Protein AF-A0A7R9SWG3-F1 (afdb_monomer_lite)

Foldseek 3Di:
DDDDPDDDADEFEQALLAFADDPVDDTDHRDPCSQVVRVVVCVVRVHYYDYDDPVRSVVRVVVVDHDPLRHDPVRPPPPPPQPQDVPRDRPPPCPVVVVVVVVVVVVVVVVVVD

Secondary structure (DSSP, 8-state):
------SSPPEEEEGGGS-B--TTSSPBPP-TTHHHHHHHHHHHHT-EEEE--HHHHHHHHHH-S--TT---TT---TT----B-TTS-B-STT-HHHHHHHHHHHHHHHTT--

Organism: NCBI:txid41880

Sequence (114 aa):
ELHDYGSAGVVFTAPHGIYLFRDNDVPHKPEDWTTFIAKTCAEWTSGYALVWSESERLKSELTRTACSSNRDPNYALAGWDCPEDESGECTSVELPWYKHLRRVRADVDGAKHT

pLDDT: mean 70.96, std 19.76, range [40.31, 97.12]

Radius of gyration: 16.48 Å; chains: 1; bounding box: 42×42×34 Å

Structure (mmCIF, N/CA/C/O backbone):
data_AF-A0A7R9SWG3-F1
#
_entry.id   AF-A0A7R9SWG3-F1
#
loop_
_atom_site.group_PDB
_atom_site.id
_atom_site.type_symbol
_atom_site.label_atom_id
_atom_site.label_alt_id
_atom_site.label_comp_id
_atom_site.label_asym_id
_atom_site.label_entity_id
_atom_site.label_seq_id
_atom_site.pdbx_PDB_ins_code
_atom_site.Cartn_x
_atom_site.Cartn_y
_atom_site.Cartn_z
_atom_site.occupancy
_atom_site.B_iso_or_equiv
_atom_site.auth_seq_id
_atom_site.auth_comp_id
_atom_site.auth_asym_id
_atom_site.auth_atom_id
_atom_site.pdbx_PDB_model_num
ATOM 1 N N . GLU A 1 1 ? -27.717 2.614 5.040 1.00 56.47 1 GLU A N 1
ATOM 2 C CA . GLU A 1 1 ? -27.560 1.294 5.679 1.00 56.47 1 GLU A CA 1
ATOM 3 C C . GLU A 1 1 ? -26.314 1.351 6.554 1.00 56.47 1 GLU A C 1
ATOM 5 O O . GLU A 1 1 ? -25.349 1.980 6.133 1.00 56.47 1 GLU A O 1
ATOM 10 N N . LEU A 1 2 ? -26.365 0.837 7.785 1.00 54.56 2 LEU A N 1
ATOM 11 C CA . LEU A 1 2 ? -25.215 0.770 8.695 1.00 54.56 2 LEU A CA 1
ATOM 12 C C . LEU A 1 2 ? -24.802 -0.699 8.782 1.00 54.56 2 LEU A C 1
ATOM 14 O O . LEU A 1 2 ? -25.614 -1.529 9.180 1.00 54.56 2 LEU A O 1
ATOM 18 N N . HIS A 1 3 ? -23.570 -1.001 8.382 1.00 63.91 3 HIS A N 1
ATOM 19 C CA . HIS A 1 3 ? -22.999 -2.343 8.465 1.00 63.91 3 HIS A CA 1
ATOM 20 C C . HIS A 1 3 ? -22.004 -2.389 9.629 1.00 63.91 3 HIS A C 1
ATOM 22 O O . HIS A 1 3 ? -21.129 -1.527 9.719 1.00 63.91 3 HIS A O 1
ATOM 28 N N . ASP A 1 4 ? -22.163 -3.373 10.513 1.00 66.69 4 ASP A N 1
ATOM 29 C CA . ASP A 1 4 ? -21.221 -3.680 11.592 1.00 66.69 4 ASP A CA 1
ATOM 30 C C . ASP A 1 4 ? -20.192 -4.698 11.078 1.00 66.69 4 ASP A C 1
ATOM 32 O O . ASP A 1 4 ? -20.562 -5.747 10.548 1.00 66.69 4 ASP A O 1
ATOM 36 N N . TYR A 1 5 ? -18.907 -4.366 11.200 1.00 72.44 5 TYR A N 1
ATOM 37 C CA . TYR A 1 5 ? -17.782 -5.181 10.729 1.00 72.44 5 TYR A CA 1
ATOM 38 C C . TYR A 1 5 ? -16.963 -5.773 11.890 1.00 72.44 5 TYR A C 1
ATOM 40 O O . TYR A 1 5 ? -15.856 -6.268 11.678 1.00 72.44 5 TYR A O 1
ATOM 48 N N . GLY A 1 6 ? -17.511 -5.746 13.111 1.00 71.00 6 GLY A N 1
ATOM 49 C CA . GLY A 1 6 ? -16.898 -6.281 14.324 1.00 71.00 6 GLY A CA 1
ATOM 50 C C . GLY A 1 6 ? -16.289 -5.209 15.233 1.00 71.00 6 GLY A C 1
ATOM 51 O O . GLY A 1 6 ? -16.173 -4.038 14.884 1.00 71.00 6 GLY A O 1
ATOM 52 N N . SER A 1 7 ? -15.882 -5.628 16.434 1.00 69.38 7 SER A N 1
ATOM 53 C CA . SER A 1 7 ? -15.358 -4.749 17.494 1.00 69.38 7 SER A CA 1
ATOM 54 C C . SER A 1 7 ? -13.834 -4.563 17.477 1.00 69.38 7 SER A C 1
ATOM 56 O O . SER A 1 7 ? -13.288 -3.868 18.335 1.00 69.38 7 SER A O 1
ATOM 58 N N . ALA A 1 8 ? -13.134 -5.198 16.534 1.00 75.81 8 ALA A N 1
ATOM 59 C CA . ALA A 1 8 ? -11.683 -5.110 16.401 1.00 75.81 8 ALA A CA 1
ATOM 60 C C . ALA A 1 8 ? -11.255 -3.860 15.611 1.00 75.81 8 ALA A C 1
ATOM 62 O O . ALA A 1 8 ? -11.993 -3.354 14.768 1.00 75.81 8 ALA A O 1
ATOM 63 N N . GLY A 1 9 ? -10.035 -3.375 15.863 1.00 76.00 9 GLY A N 1
ATOM 64 C CA . GLY A 1 9 ? -9.465 -2.254 15.112 1.00 76.00 9 GLY A CA 1
ATOM 65 C C . GLY A 1 9 ? -9.339 -2.569 13.617 1.00 76.00 9 GLY A C 1
ATOM 66 O O . GLY A 1 9 ? -8.859 -3.639 13.241 1.00 76.00 9 GLY A O 1
ATOM 67 N N . VAL A 1 10 ? -9.753 -1.628 12.765 1.00 85.00 10 VAL A N 1
ATOM 68 C CA . VAL A 1 10 ? -9.719 -1.788 11.304 1.00 85.00 10 VAL A CA 1
ATOM 69 C C . VAL A 1 10 ? -8.284 -1.653 10.794 1.00 85.00 10 VAL A C 1
ATOM 71 O O . VAL A 1 10 ? -7.569 -0.715 11.155 1.00 85.00 10 VAL A O 1
ATOM 74 N N . VAL A 1 11 ? -7.865 -2.580 9.929 1.00 85.88 11 VAL A N 1
ATOM 75 C CA . VAL A 1 11 ? -6.569 -2.530 9.243 1.00 85.88 11 VAL A CA 1
ATOM 76 C C . VAL A 1 11 ? -6.789 -2.216 7.769 1.00 85.88 11 VAL A C 1
ATOM 78 O O . VAL A 1 11 ? -7.447 -2.969 7.056 1.00 85.88 11 VAL A O 1
ATOM 81 N N . PHE A 1 12 ? -6.194 -1.123 7.303 1.00 88.00 12 PHE A N 1
ATOM 82 C CA . PHE A 1 12 ? -6.150 -0.738 5.896 1.00 88.00 12 PHE A CA 1
ATOM 83 C C . PHE A 1 12 ? -4.836 -1.206 5.281 1.00 88.00 12 PHE A C 1
ATOM 85 O O . PHE A 1 12 ? -3.770 -1.043 5.875 1.00 88.00 12 PHE A O 1
ATOM 92 N N . THR A 1 13 ? -4.887 -1.765 4.077 1.00 87.50 13 THR A N 1
ATOM 93 C CA . THR A 1 13 ? -3.698 -2.241 3.365 1.00 87.50 13 THR A CA 1
ATOM 94 C C . THR A 1 13 ? 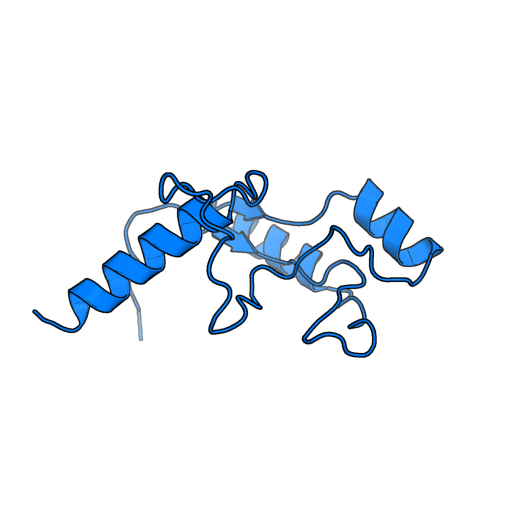-3.541 -1.488 2.047 1.00 87.50 13 THR A C 1
ATOM 96 O O . THR A 1 13 ? -4.522 -1.187 1.369 1.00 87.50 13 THR A O 1
ATOM 99 N N . ALA A 1 14 ? -2.302 -1.157 1.678 1.00 90.31 14 ALA A N 1
ATOM 100 C CA . ALA A 1 14 ? -1.989 -0.596 0.360 1.00 90.31 14 ALA A CA 1
ATOM 101 C C . ALA A 1 14 ? -0.722 -1.238 -0.213 1.00 90.31 14 ALA A C 1
ATOM 103 O O . ALA A 1 14 ? 0.360 -0.639 -0.195 1.00 90.31 14 ALA A O 1
ATOM 104 N N . PRO A 1 15 ? -0.826 -2.483 -0.702 1.00 86.38 15 PRO A N 1
ATOM 105 C CA . PRO A 1 15 ? 0.333 -3.184 -1.225 1.00 86.38 15 PRO A CA 1
ATOM 106 C C . PRO A 1 15 ? 0.807 -2.661 -2.580 1.00 86.38 15 PRO A C 1
ATOM 108 O O . PRO A 1 15 ? 1.975 -2.833 -2.906 1.00 86.38 15 PRO A O 1
ATOM 111 N N . HIS A 1 16 ? -0.034 -1.976 -3.356 1.00 87.94 16 HIS A N 1
ATOM 112 C CA . HIS A 1 16 ? 0.344 -1.488 -4.688 1.00 87.94 16 HIS A CA 1
ATOM 113 C C . HIS A 1 16 ? 1.065 -0.134 -4.649 1.00 87.94 16 HIS A C 1
ATOM 115 O O . HIS A 1 16 ? 1.047 0.606 -5.618 1.00 87.94 16 HIS A O 1
ATOM 121 N N . GLY A 1 17 ? 1.739 0.208 -3.548 1.00 89.00 17 GLY A N 1
ATOM 122 C CA . GLY A 1 17 ? 2.624 1.378 -3.501 1.00 89.00 17 GLY A CA 1
ATOM 123 C C . GLY A 1 17 ? 3.966 1.182 -4.226 1.00 89.00 17 GLY A C 1
ATOM 124 O O . GLY A 1 17 ? 4.774 2.109 -4.240 1.00 89.00 17 GLY A O 1
ATOM 125 N N . ILE A 1 18 ? 4.222 -0.013 -4.777 1.00 91.38 18 ILE A N 1
ATOM 126 C CA . ILE A 1 18 ? 5.461 -0.413 -5.463 1.00 91.38 18 ILE A CA 1
ATOM 127 C C . ILE A 1 18 ? 5.161 -1.265 -6.705 1.00 91.38 18 ILE A C 1
ATOM 129 O O . ILE A 1 18 ? 4.043 -1.751 -6.867 1.00 91.38 18 ILE A O 1
ATOM 133 N N . TYR A 1 19 ? 6.166 -1.479 -7.562 1.00 90.31 19 TYR A N 1
ATOM 134 C CA . TYR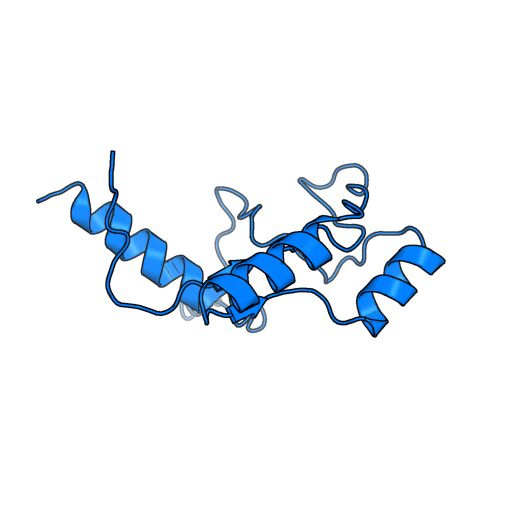 A 1 19 ? 6.064 -2.438 -8.663 1.00 90.31 19 TYR A CA 1
ATOM 135 C C . TYR A 1 19 ? 6.011 -3.863 -8.097 1.00 90.31 19 TYR A C 1
ATOM 137 O O . TYR A 1 19 ? 6.888 -4.262 -7.326 1.00 90.31 19 TYR A O 1
ATOM 145 N N . LEU A 1 20 ? 5.006 -4.643 -8.495 1.00 86.81 20 LEU A N 1
ATOM 146 C CA . LEU A 1 20 ? 4.800 -6.018 -8.024 1.00 86.81 20 LEU A CA 1
ATOM 147 C C . LEU A 1 20 ? 4.559 -6.969 -9.192 1.00 86.81 20 LEU A C 1
ATOM 149 O O . LEU A 1 20 ? 3.943 -6.599 -10.185 1.00 86.81 20 LEU A O 1
ATOM 153 N N . PHE A 1 21 ? 5.016 -8.212 -9.061 1.00 79.69 21 PHE A N 1
ATOM 154 C CA . PHE A 1 21 ? 4.633 -9.275 -9.987 1.00 79.69 21 PHE A CA 1
ATOM 155 C C . PHE A 1 21 ? 3.241 -9.809 -9.631 1.00 79.69 21 PHE A C 1
ATOM 157 O O . PHE A 1 21 ? 2.955 -10.059 -8.459 1.00 79.69 21 PHE A O 1
ATOM 164 N N . ARG A 1 22 ? 2.414 -10.039 -10.654 1.00 75.19 22 ARG A N 1
ATOM 165 C CA . ARG A 1 22 ? 1.205 -10.873 -10.594 1.00 75.19 22 ARG A CA 1
ATOM 166 C C . ARG A 1 22 ? 1.335 -11.962 -11.663 1.00 75.19 22 ARG A C 1
ATOM 168 O O . ARG A 1 22 ? 1.832 -11.667 -12.741 1.00 75.19 22 ARG A O 1
ATOM 175 N N . ASP A 1 23 ? 0.978 -13.206 -11.340 1.00 61.31 23 ASP A N 1
ATOM 176 C CA . ASP A 1 23 ? 0.890 -14.354 -12.272 1.00 61.31 23 ASP A CA 1
ATOM 177 C C . ASP A 1 23 ? 2.054 -14.604 -13.244 1.00 61.31 23 ASP A C 1
ATOM 179 O O . ASP A 1 23 ? 1.836 -15.001 -14.385 1.00 61.31 23 ASP A O 1
ATOM 183 N N . ASN A 1 24 ? 3.308 -14.416 -12.823 1.00 59.09 24 ASN A N 1
ATOM 184 C CA . ASN A 1 24 ? 4.466 -14.534 -13.730 1.00 59.09 24 ASN A CA 1
ATOM 185 C C . ASN A 1 24 ? 4.386 -13.601 -14.959 1.00 59.09 24 ASN A C 1
ATOM 187 O O . ASN A 1 24 ? 5.048 -13.846 -15.967 1.00 59.09 24 ASN A O 1
ATOM 191 N N . ASP A 1 25 ? 3.590 -12.537 -14.864 1.00 62.22 25 ASP A N 1
ATOM 192 C CA . ASP A 1 25 ? 3.298 -11.606 -15.943 1.00 62.22 25 ASP A CA 1
ATOM 193 C C . ASP A 1 25 ? 4.073 -10.282 -15.769 1.00 62.22 25 ASP A C 1
ATOM 195 O O . ASP A 1 25 ? 4.897 -10.115 -14.858 1.00 62.22 25 ASP A O 1
ATOM 199 N N . VAL A 1 26 ? 3.828 -9.323 -16.666 1.00 72.31 26 VAL A N 1
ATOM 200 C CA . VAL A 1 26 ? 4.453 -7.987 -16.652 1.00 72.31 26 VAL A CA 1
ATOM 201 C C . VAL A 1 26 ? 4.264 -7.300 -15.284 1.00 72.31 26 VAL A C 1
ATOM 203 O O . VAL A 1 26 ? 3.147 -7.293 -14.762 1.00 72.31 26 VAL A O 1
ATOM 206 N N . PRO A 1 27 ? 5.312 -6.668 -14.704 1.00 76.44 27 PRO A N 1
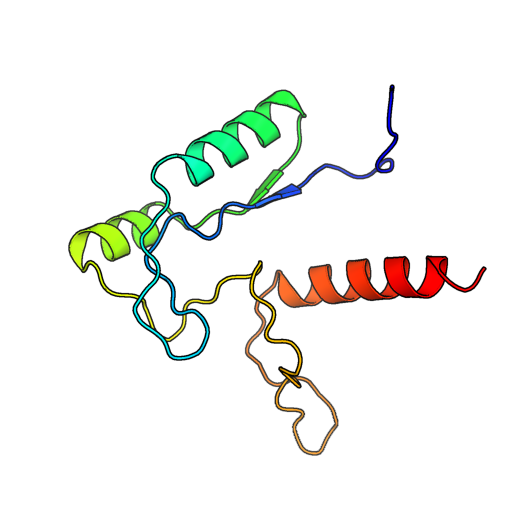ATOM 207 C CA . PRO A 1 27 ? 5.205 -5.944 -13.440 1.00 76.44 27 PRO A CA 1
ATOM 208 C C . PRO A 1 27 ? 4.010 -4.989 -13.402 1.00 76.44 27 PRO A C 1
ATOM 210 O O . PRO A 1 27 ? 3.888 -4.084 -14.234 1.00 76.44 27 PRO A O 1
ATOM 213 N N . HIS A 1 28 ? 3.150 -5.164 -12.402 1.00 80.25 28 HIS A N 1
ATOM 214 C CA . HIS A 1 28 ? 2.063 -4.244 -12.131 1.00 80.25 28 HIS A CA 1
ATOM 215 C C . HIS A 1 28 ? 2.643 -2.908 -11.673 1.00 80.25 28 HIS A C 1
ATOM 217 O O . HIS A 1 28 ? 3.566 -2.864 -10.853 1.00 80.25 28 HIS A O 1
ATOM 223 N N . LYS A 1 29 ? 2.125 -1.817 -12.239 1.00 86.50 29 LYS A N 1
ATOM 224 C CA . LYS A 1 29 ? 2.576 -0.469 -11.897 1.00 86.50 29 LYS A CA 1
ATOM 225 C C . LYS A 1 29 ? 2.076 -0.091 -10.498 1.00 86.50 29 LYS A C 1
ATOM 227 O O . LYS A 1 29 ? 0.977 -0.507 -10.135 1.00 86.50 29 LYS A O 1
ATOM 232 N N . PRO A 1 30 ? 2.844 0.715 -9.746 1.00 89.44 30 PRO A N 1
ATOM 233 C CA . PRO A 1 30 ? 2.358 1.300 -8.509 1.00 89.44 30 PRO A CA 1
ATOM 234 C C . PRO A 1 30 ? 1.088 2.126 -8.744 1.00 89.44 30 PRO A C 1
ATOM 236 O O . PRO A 1 30 ? 0.941 2.788 -9.771 1.00 89.44 30 PRO A O 1
ATOM 239 N N . GLU A 1 31 ? 0.201 2.119 -7.760 1.00 91.19 31 GLU A N 1
ATOM 240 C CA . GLU A 1 31 ? -0.941 3.012 -7.647 1.00 91.19 31 GLU A CA 1
ATOM 241 C C . GLU A 1 31 ? -0.540 4.195 -6.752 1.00 91.19 31 GLU A C 1
ATOM 243 O O . GLU A 1 31 ? -0.340 4.044 -5.544 1.00 91.19 31 GLU A O 1
ATOM 248 N N . ASP A 1 32 ? -0.426 5.386 -7.339 1.00 82.25 32 ASP A N 1
ATOM 249 C CA . ASP A 1 32 ? 0.232 6.544 -6.710 1.00 82.25 32 ASP A CA 1
ATOM 250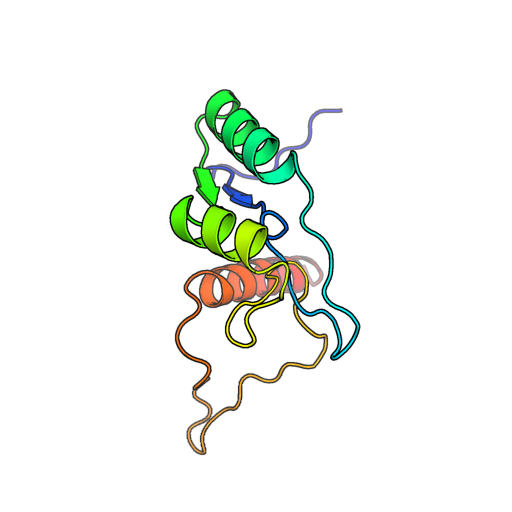 C C . ASP A 1 32 ? -0.378 6.972 -5.360 1.00 82.25 32 ASP A C 1
ATOM 252 O O . ASP A 1 32 ? 0.324 7.463 -4.472 1.00 82.25 32 ASP A O 1
ATOM 256 N N . TRP A 1 33 ? -1.684 6.758 -5.178 1.00 90.88 33 TRP A N 1
ATOM 257 C CA . TRP A 1 33 ? -2.442 7.306 -4.048 1.00 90.88 33 TRP A CA 1
ATOM 258 C C . TRP A 1 33 ? -2.860 6.282 -2.998 1.00 90.88 33 TRP A C 1
ATOM 260 O O . TRP A 1 33 ? -3.317 6.680 -1.927 1.00 90.88 33 TRP A O 1
ATOM 270 N N . THR A 1 34 ? -2.696 4.978 -3.225 1.00 91.44 34 THR A N 1
ATOM 271 C CA . THR A 1 34 ? -3.262 3.986 -2.292 1.00 91.44 34 THR A CA 1
ATOM 272 C C . THR A 1 34 ? -2.587 3.988 -0.934 1.00 91.44 34 THR A C 1
ATOM 274 O O . THR A 1 34 ? -3.263 3.847 0.082 1.00 91.44 34 THR A O 1
ATOM 277 N N . THR A 1 35 ? -1.280 4.260 -0.880 1.00 92.00 35 THR A N 1
ATOM 278 C CA . THR A 1 35 ? -0.585 4.444 0.405 1.00 92.00 35 THR A CA 1
ATOM 279 C C . THR A 1 35 ? -1.125 5.646 1.180 1.00 92.00 35 THR A C 1
ATOM 281 O O . THR A 1 35 ? -1.259 5.574 2.399 1.00 92.00 35 THR A O 1
ATOM 284 N N . PHE A 1 36 ? -1.431 6.749 0.490 1.00 94.38 36 PHE A N 1
ATOM 285 C CA . PHE A 1 36 ? -2.023 7.930 1.116 1.00 94.38 36 PHE A CA 1
ATOM 286 C C . PHE A 1 36 ? -3.424 7.609 1.645 1.00 94.38 36 PHE A C 1
ATOM 288 O O . PHE A 1 36 ? -3.677 7.791 2.832 1.00 94.38 36 PHE A O 1
ATOM 295 N N . ILE A 1 37 ? -4.281 7.025 0.803 1.00 94.94 37 ILE A N 1
ATOM 296 C CA . ILE A 1 37 ? -5.657 6.656 1.159 1.00 94.94 37 ILE A CA 1
ATOM 297 C C . ILE A 1 37 ? -5.679 5.720 2.375 1.00 94.94 37 ILE A C 1
ATOM 299 O O . ILE A 1 37 ? -6.386 6.002 3.338 1.00 94.94 37 ILE A O 1
ATOM 303 N N . ALA A 1 38 ? -4.871 4.653 2.388 1.00 93.06 38 ALA A N 1
ATOM 304 C CA . ALA A 1 38 ? -4.844 3.708 3.507 1.00 93.06 38 ALA A CA 1
ATOM 305 C C . ALA A 1 38 ? -4.425 4.366 4.831 1.00 93.06 38 ALA A C 1
ATOM 307 O O . ALA A 1 38 ? -5.023 4.088 5.870 1.00 93.06 38 ALA A O 1
ATOM 308 N N . LYS A 1 39 ? -3.433 5.267 4.802 1.00 94.25 39 LYS A N 1
ATOM 309 C CA . LYS A 1 39 ? -3.012 6.025 5.991 1.00 94.25 39 LYS A CA 1
ATOM 310 C C . LYS A 1 39 ? -4.109 6.971 6.477 1.00 94.25 39 LYS A C 1
ATOM 312 O O . LYS A 1 39 ? -4.395 6.986 7.669 1.00 94.25 39 LYS A O 1
ATOM 317 N N . THR A 1 40 ? -4.742 7.710 5.569 1.00 97.12 40 THR A N 1
ATOM 318 C CA . THR A 1 40 ? -5.830 8.638 5.902 1.00 97.12 40 THR A CA 1
ATOM 319 C C . THR A 1 40 ? -7.041 7.909 6.481 1.00 97.12 40 THR A C 1
ATOM 321 O O . THR A 1 40 ? -7.600 8.345 7.482 1.00 97.12 40 THR A O 1
ATOM 324 N N . CYS A 1 41 ? -7.425 6.763 5.918 1.00 94.69 41 CYS A N 1
ATOM 325 C CA . CYS A 1 41 ? -8.518 5.965 6.467 1.00 94.69 41 CYS A CA 1
ATOM 326 C C . CYS A 1 41 ? -8.186 5.401 7.856 1.00 94.69 41 CYS A C 1
ATOM 328 O O . CYS A 1 41 ? -9.040 5.432 8.744 1.00 94.69 41 CYS A O 1
ATOM 330 N N . ALA A 1 42 ? -6.953 4.929 8.070 1.00 92.56 42 ALA A N 1
ATOM 331 C CA . ALA A 1 42 ? -6.506 4.485 9.388 1.00 92.56 42 ALA A CA 1
ATOM 332 C C . ALA A 1 42 ? -6.568 5.626 10.413 1.00 92.56 42 ALA A C 1
ATOM 334 O O . ALA A 1 42 ? -7.101 5.439 11.502 1.00 92.56 42 ALA A O 1
ATOM 335 N N . GLU A 1 43 ? -6.114 6.825 10.047 1.00 93.81 43 GLU A N 1
ATOM 336 C CA . GLU A 1 43 ? -6.200 8.013 10.900 1.00 93.81 43 GLU A CA 1
ATOM 337 C C . GLU A 1 43 ? -7.653 8.357 11.263 1.00 93.81 43 GLU A C 1
ATOM 339 O O . GLU A 1 43 ? -7.982 8.487 12.441 1.00 93.81 43 GLU A O 1
ATOM 344 N N . TRP A 1 44 ? -8.552 8.430 10.277 1.00 94.31 44 TRP A N 1
ATOM 345 C CA . TRP A 1 44 ? -9.961 8.786 10.500 1.00 94.31 44 TRP A CA 1
ATOM 346 C C . TRP A 1 44 ? -10.731 7.787 11.361 1.00 94.31 44 TRP A C 1
ATOM 348 O O . TRP A 1 44 ? -11.714 8.154 12.001 1.00 94.31 44 TRP A O 1
ATOM 358 N N . THR A 1 45 ? -10.301 6.529 11.376 1.00 88.88 45 THR A N 1
ATOM 359 C CA . THR A 1 45 ? -10.968 5.451 12.117 1.00 88.88 45 THR A CA 1
ATOM 360 C C . THR A 1 45 ? -10.254 5.077 13.413 1.00 88.88 45 THR A C 1
ATOM 362 O O . THR A 1 45 ? -10.710 4.174 14.108 1.00 88.88 45 THR A O 1
ATOM 365 N N . SER A 1 46 ? -9.144 5.748 13.756 1.00 88.88 46 SER A N 1
ATOM 366 C CA . SER A 1 46 ? -8.225 5.291 14.815 1.00 88.88 46 SER A CA 1
ATOM 367 C C . SER A 1 46 ? -7.779 3.829 14.627 1.00 88.88 46 SER A C 1
ATOM 369 O O . SER A 1 46 ? -7.585 3.094 15.594 1.00 88.88 46 SER A O 1
ATOM 371 N N . GLY A 1 47 ? -7.663 3.401 13.368 1.00 90.31 47 GLY A N 1
ATOM 372 C CA . GLY A 1 47 ? -7.222 2.073 12.960 1.00 90.31 47 GLY A CA 1
ATOM 373 C C . GLY A 1 47 ? -5.726 2.016 12.647 1.00 90.31 47 GLY A C 1
ATOM 374 O O . GLY A 1 47 ? -4.931 2.844 13.093 1.00 90.31 47 GLY A O 1
ATOM 375 N N . TYR A 1 48 ? -5.336 1.031 11.839 1.00 89.19 48 TYR A N 1
ATOM 376 C CA . TYR A 1 48 ? -3.944 0.789 11.452 1.00 89.19 48 TYR A CA 1
ATOM 377 C C . TYR A 1 48 ? -3.787 0.747 9.932 1.00 89.19 48 TYR A C 1
ATOM 379 O O . TYR A 1 48 ? -4.686 0.307 9.221 1.00 89.19 48 TYR A O 1
ATOM 387 N N . ALA A 1 49 ? -2.624 1.163 9.428 1.00 90.50 49 ALA A N 1
ATOM 388 C CA . ALA A 1 49 ? -2.276 1.060 8.013 1.00 90.50 49 ALA A CA 1
ATOM 389 C C . ALA A 1 49 ? -1.047 0.164 7.824 1.00 90.50 49 ALA A C 1
ATOM 391 O O . ALA A 1 49 ? 0.009 0.418 8.406 1.00 90.50 49 ALA A O 1
ATOM 392 N N . LEU A 1 50 ? -1.172 -0.849 6.968 1.00 88.19 50 LEU A N 1
ATOM 393 C CA . LEU A 1 50 ? -0.072 -1.701 6.530 1.00 88.19 50 LEU A CA 1
ATOM 394 C C . LEU A 1 50 ? 0.312 -1.333 5.095 1.00 88.19 50 LEU A C 1
ATOM 396 O O . LEU A 1 50 ? -0.424 -1.588 4.139 1.00 88.19 50 LEU A O 1
ATOM 400 N N . VAL A 1 51 ? 1.480 -0.715 4.953 1.00 90.62 51 VAL A N 1
ATOM 401 C CA . VAL A 1 51 ? 1.993 -0.185 3.684 1.00 90.62 51 VAL A CA 1
ATOM 402 C C . VAL A 1 51 ? 3.489 -0.464 3.571 1.00 90.62 51 VAL A C 1
ATOM 404 O O . VAL A 1 51 ? 4.159 -0.679 4.582 1.00 90.62 51 VAL A O 1
ATOM 407 N N . TRP A 1 52 ? 4.030 -0.426 2.353 1.00 90.44 52 TRP A N 1
ATOM 408 C CA . TRP A 1 52 ? 5.478 -0.498 2.150 1.00 90.44 52 TRP A CA 1
ATOM 409 C C . TRP A 1 52 ? 6.187 0.694 2.794 1.00 90.44 52 TRP A C 1
ATOM 411 O O . TRP A 1 52 ? 5.661 1.814 2.813 1.00 90.44 52 TRP A O 1
ATOM 421 N N . SER A 1 53 ? 7.398 0.457 3.301 1.00 89.94 53 SER A N 1
ATOM 422 C CA . SER A 1 53 ? 8.234 1.530 3.830 1.00 89.94 53 SER A CA 1
ATOM 423 C C . SER A 1 53 ? 8.523 2.569 2.747 1.00 89.94 53 SER A C 1
ATOM 425 O O . SER A 1 53 ? 8.535 2.277 1.549 1.00 89.94 53 SER A O 1
ATOM 427 N N . GLU A 1 54 ? 8.799 3.798 3.171 1.00 91.00 54 GLU A N 1
ATOM 428 C CA . GLU A 1 54 ? 9.205 4.863 2.255 1.00 91.00 54 GLU A CA 1
ATOM 429 C C . GLU A 1 54 ? 10.460 4.480 1.459 1.00 91.00 54 GLU A C 1
ATOM 431 O O . GLU A 1 54 ? 10.502 4.678 0.249 1.00 91.00 54 GLU A O 1
ATOM 436 N N . SER A 1 55 ? 11.436 3.838 2.109 1.00 91.62 55 SER A N 1
ATOM 437 C CA . SER A 1 55 ? 12.647 3.338 1.453 1.00 91.62 55 SER A CA 1
ATOM 438 C C . SER A 1 55 ? 12.349 2.347 0.324 1.00 91.62 55 SER A C 1
ATOM 440 O O . SER A 1 55 ? 12.940 2.453 -0.751 1.00 91.62 55 SER A O 1
ATOM 442 N N . GLU A 1 56 ? 11.414 1.416 0.529 1.00 90.44 56 GLU A N 1
ATOM 443 C CA . GLU A 1 56 ? 11.052 0.426 -0.487 1.00 90.44 56 GLU A CA 1
ATOM 444 C C . GLU A 1 56 ? 10.268 1.074 -1.636 1.00 90.44 56 GLU A C 1
ATOM 446 O O . GLU A 1 56 ? 10.495 0.746 -2.802 1.00 90.44 56 GLU A O 1
ATOM 451 N N . ARG A 1 57 ? 9.417 2.064 -1.334 1.00 91.31 57 ARG A N 1
ATOM 452 C CA . ARG A 1 57 ? 8.705 2.860 -2.346 1.00 91.31 57 ARG A CA 1
ATOM 453 C C . ARG A 1 57 ? 9.652 3.676 -3.220 1.00 91.31 57 ARG A C 1
ATOM 455 O O . ARG A 1 57 ? 9.562 3.584 -4.441 1.00 91.31 57 ARG A O 1
ATOM 462 N N . LEU A 1 58 ? 10.601 4.390 -2.616 1.00 92.50 58 LEU A N 1
ATOM 463 C CA . LEU A 1 58 ? 11.610 5.172 -3.339 1.00 92.50 58 LEU A CA 1
ATOM 464 C C . LEU A 1 58 ? 12.503 4.277 -4.207 1.00 92.50 58 LEU A C 1
ATOM 466 O O . LEU A 1 58 ? 12.753 4.579 -5.373 1.00 92.50 58 LEU A O 1
ATOM 470 N N . LYS A 1 59 ? 12.948 3.136 -3.669 1.00 92.69 59 LYS A N 1
ATOM 471 C CA . LYS A 1 59 ? 13.725 2.142 -4.423 1.00 92.69 59 LYS A CA 1
ATOM 472 C C . LYS A 1 59 ? 12.935 1.598 -5.616 1.00 92.69 59 LYS A C 1
ATOM 474 O O . LYS A 1 59 ? 13.472 1.488 -6.720 1.00 92.69 59 LYS A O 1
ATOM 479 N N . SER A 1 60 ? 11.667 1.264 -5.405 1.00 91.56 60 SER A N 1
ATOM 480 C CA . SER A 1 60 ? 10.758 0.793 -6.449 1.00 91.56 60 SER A CA 1
ATOM 481 C C . SER A 1 60 ? 10.542 1.849 -7.540 1.00 91.56 60 SER A C 1
ATOM 483 O O . SER A 1 60 ? 10.598 1.530 -8.725 1.00 91.56 60 SER A O 1
ATOM 485 N N . GLU A 1 61 ? 10.342 3.114 -7.169 1.00 91.94 61 GLU A N 1
ATOM 486 C CA . GLU A 1 61 ? 10.183 4.220 -8.119 1.00 91.94 61 GLU A CA 1
ATOM 487 C C . GLU A 1 61 ? 11.448 4.462 -8.954 1.00 91.94 61 GLU A C 1
ATOM 489 O O . GLU A 1 61 ? 11.357 4.634 -10.171 1.00 91.94 61 GLU A O 1
ATOM 494 N N . LEU A 1 62 ? 12.624 4.414 -8.320 1.00 93.88 62 LEU A N 1
ATOM 495 C CA . LEU A 1 62 ? 13.913 4.603 -8.986 1.00 93.88 62 LEU A CA 1
ATOM 496 C C . LEU A 1 62 ? 14.209 3.486 -9.993 1.00 93.88 62 LEU A C 1
ATOM 498 O O . LEU A 1 62 ? 14.667 3.747 -11.103 1.00 93.88 62 LEU A O 1
ATOM 502 N N . THR A 1 63 ? 13.968 2.238 -9.592 1.00 92.06 63 THR A N 1
ATOM 503 C CA . THR A 1 63 ? 14.298 1.063 -10.411 1.00 92.06 63 THR A CA 1
ATOM 504 C C . THR A 1 63 ? 13.239 0.769 -11.464 1.00 92.06 63 THR A C 1
ATOM 506 O O . THR A 1 63 ? 13.566 0.226 -12.514 1.00 92.06 63 THR A O 1
ATOM 509 N N . ARG A 1 64 ? 11.979 1.145 -11.210 1.00 91.06 64 ARG A N 1
ATOM 510 C CA . ARG A 1 64 ? 10.813 0.818 -12.046 1.00 91.06 64 ARG A CA 1
ATOM 511 C C . ARG A 1 64 ? 10.682 -0.673 -12.361 1.00 91.06 64 ARG A C 1
ATOM 513 O O . ARG A 1 64 ? 10.158 -1.058 -13.404 1.00 91.06 64 ARG A O 1
ATOM 520 N N . THR A 1 65 ? 11.162 -1.516 -11.453 1.00 87.94 65 THR A N 1
ATOM 521 C CA . THR A 1 65 ? 11.149 -2.972 -11.591 1.00 87.94 65 THR A CA 1
ATOM 522 C C . THR A 1 65 ? 10.556 -3.605 -10.348 1.00 87.94 65 THR A C 1
ATOM 524 O O . THR A 1 65 ? 10.862 -3.183 -9.233 1.00 87.94 65 THR A O 1
ATOM 527 N N . ALA A 1 66 ? 9.756 -4.654 -10.530 1.00 85.38 66 ALA A N 1
ATOM 528 C CA . ALA A 1 66 ? 9.282 -5.453 -9.411 1.00 85.38 66 ALA A CA 1
ATOM 529 C C . ALA A 1 66 ? 10.434 -6.257 -8.790 1.00 85.38 66 ALA A C 1
ATOM 531 O O . ALA A 1 66 ? 11.250 -6.857 -9.493 1.00 85.38 66 ALA A O 1
ATOM 532 N N . CYS A 1 67 ? 10.487 -6.283 -7.460 1.00 83.62 67 CYS A N 1
ATOM 533 C CA . CYS A 1 67 ? 11.413 -7.141 -6.731 1.00 83.62 67 CYS A CA 1
ATOM 534 C C . CYS A 1 67 ? 10.834 -8.559 -6.645 1.00 83.62 67 CYS A C 1
ATOM 536 O O . CYS A 1 67 ? 9.698 -8.737 -6.205 1.00 83.62 67 CYS A O 1
ATOM 538 N N .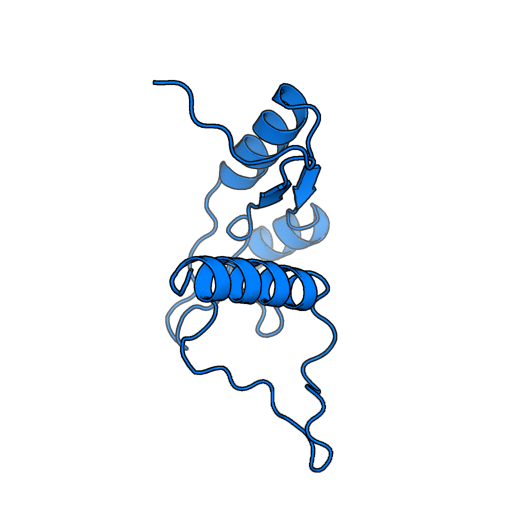 SER A 1 68 ? 11.612 -9.578 -7.021 1.00 78.88 68 SER A N 1
ATOM 539 C CA . SER A 1 68 ? 11.144 -10.973 -7.050 1.00 78.88 68 SER A CA 1
ATOM 540 C C . SER A 1 68 ? 10.800 -11.540 -5.671 1.00 78.88 68 SER A C 1
ATOM 542 O O . SER A 1 68 ? 10.052 -12.516 -5.604 1.00 78.88 68 SER A O 1
ATOM 544 N N . SER A 1 69 ? 11.289 -10.933 -4.586 1.00 79.69 69 SER A N 1
ATOM 545 C CA . SER A 1 69 ? 10.935 -11.288 -3.207 1.00 79.69 69 SER A CA 1
ATOM 546 C C . SER A 1 69 ? 9.661 -10.605 -2.702 1.00 79.69 69 SER A C 1
ATOM 548 O O . SER A 1 69 ? 9.072 -11.076 -1.734 1.00 79.69 69 SER A O 1
ATOM 550 N N . ASN A 1 70 ? 9.226 -9.505 -3.326 1.00 81.25 70 ASN A N 1
ATOM 551 C CA . ASN A 1 70 ? 8.034 -8.780 -2.888 1.00 81.25 70 ASN A CA 1
ATOM 552 C C . ASN A 1 70 ? 6.778 -9.461 -3.452 1.00 81.25 70 ASN A C 1
ATOM 554 O O . ASN A 1 70 ? 6.781 -10.013 -4.559 1.00 81.25 70 ASN A O 1
ATOM 558 N N . ARG A 1 71 ? 5.696 -9.458 -2.671 1.00 75.56 71 ARG A N 1
ATOM 559 C CA . ARG A 1 71 ? 4.436 -10.130 -3.011 1.00 75.56 71 ARG A CA 1
ATOM 560 C C . ARG A 1 71 ? 3.251 -9.227 -2.725 1.00 75.56 71 ARG A C 1
ATOM 562 O O . ARG A 1 71 ? 3.264 -8.468 -1.759 1.00 75.56 71 ARG A O 1
ATOM 569 N N . ASP A 1 72 ? 2.240 -9.344 -3.575 1.00 75.31 72 ASP A N 1
ATOM 570 C CA . ASP A 1 72 ? 0.949 -8.700 -3.389 1.00 75.31 72 ASP A CA 1
ATOM 571 C C . ASP A 1 72 ? 0.077 -9.554 -2.439 1.00 75.31 72 ASP A C 1
ATOM 573 O O . ASP A 1 72 ? -0.288 -10.674 -2.798 1.00 75.31 72 ASP A O 1
ATOM 577 N N . PRO A 1 73 ? 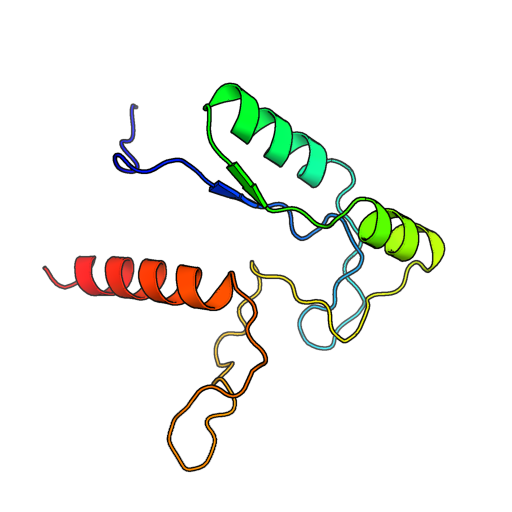-0.265 -9.070 -1.232 1.00 68.69 73 PRO A N 1
ATOM 578 C CA . PRO A 1 73 ? -1.125 -9.770 -0.288 1.00 68.69 73 PRO A CA 1
ATOM 579 C C . PRO A 1 73 ? -2.589 -9.852 -0.726 1.00 68.69 73 PRO A C 1
ATOM 581 O O . PRO A 1 73 ? -3.296 -10.740 -0.257 1.00 68.69 73 PRO A O 1
ATOM 584 N N . ASN A 1 74 ? -3.045 -8.978 -1.629 1.00 65.75 74 ASN A N 1
ATOM 585 C CA . ASN A 1 74 ? -4.379 -9.085 -2.227 1.00 65.75 74 ASN A CA 1
ATOM 586 C C . ASN A 1 74 ? -4.415 -10.139 -3.340 1.00 65.75 74 ASN A C 1
ATOM 588 O O . ASN A 1 74 ? -5.484 -10.488 -3.835 1.00 65.75 74 ASN A O 1
ATOM 592 N N . TYR A 1 75 ? -3.246 -10.657 -3.712 1.00 65.00 75 TYR A N 1
ATOM 593 C CA . TYR A 1 75 ? -3.061 -11.658 -4.741 1.00 65.00 75 TYR A CA 1
ATOM 594 C C . TYR A 1 75 ? -2.539 -12.961 -4.126 1.00 65.00 75 TYR A C 1
ATOM 596 O O . TYR A 1 75 ? -1.425 -13.418 -4.386 1.00 65.00 75 TYR A O 1
ATOM 604 N N . ALA A 1 76 ? -3.352 -13.572 -3.261 1.00 56.16 76 ALA A N 1
ATOM 605 C CA . ALA A 1 76 ? -3.127 -14.952 -2.858 1.00 56.16 76 ALA A CA 1
ATOM 606 C C . ALA A 1 76 ? -3.446 -15.842 -4.064 1.00 56.16 76 ALA A C 1
ATOM 608 O O . ALA A 1 76 ? -4.617 -16.054 -4.377 1.00 56.16 76 ALA A O 1
ATOM 609 N N . LEU A 1 77 ? -2.413 -16.330 -4.754 1.00 52.34 77 LEU A N 1
ATOM 610 C CA . LEU A 1 77 ? -2.550 -17.333 -5.810 1.00 52.34 77 LEU A CA 1
ATOM 611 C C . LEU A 1 77 ? -3.481 -18.445 -5.304 1.00 52.34 77 LEU A C 1
ATOM 613 O O . LEU A 1 77 ? -3.197 -19.100 -4.296 1.00 52.34 77 LEU A O 1
ATOM 617 N N . ALA A 1 78 ? -4.627 -18.620 -5.961 1.00 43.12 78 ALA A N 1
ATOM 618 C CA . ALA A 1 78 ? -5.489 -19.763 -5.711 1.00 43.12 78 ALA A CA 1
ATOM 619 C C . ALA A 1 78 ? -4.670 -21.020 -6.045 1.00 43.12 78 ALA A C 1
ATOM 621 O O . ALA A 1 78 ? -4.359 -21.257 -7.207 1.00 43.12 78 ALA A O 1
ATOM 622 N N . GLY A 1 79 ? -4.254 -21.766 -5.018 1.00 46.03 79 GLY A N 1
ATOM 623 C CA . GLY A 1 79 ? -3.348 -22.910 -5.165 1.00 46.03 79 GLY A CA 1
ATOM 624 C C . GLY A 1 79 ? -1.883 -22.646 -4.805 1.00 46.03 79 GLY A C 1
ATOM 625 O O . GLY A 1 79 ? -1.041 -23.481 -5.113 1.00 46.03 79 GLY A O 1
ATOM 626 N N . TRP A 1 80 ? -1.544 -21.532 -4.138 1.00 48.06 80 TRP A N 1
ATOM 627 C CA . TRP A 1 80 ? -0.281 -21.477 -3.391 1.00 48.06 80 TRP A CA 1
ATOM 628 C C . TRP A 1 80 ? -0.412 -22.330 -2.137 1.00 48.06 80 TRP A C 1
ATOM 630 O O . TRP A 1 80 ? -0.680 -21.831 -1.037 1.00 48.06 80 TRP A O 1
ATOM 640 N N . ASP A 1 81 ? -0.230 -23.631 -2.322 1.00 48.38 81 ASP A N 1
ATOM 641 C CA . ASP A 1 81 ? 0.237 -24.474 -1.243 1.00 48.38 81 ASP A CA 1
ATOM 642 C C . ASP A 1 81 ? 1.542 -23.827 -0.779 1.00 48.38 81 ASP A C 1
ATOM 644 O O . ASP A 1 81 ? 2.486 -23.645 -1.554 1.00 48.38 81 ASP A O 1
ATOM 648 N N . CYS A 1 82 ? 1.574 -23.368 0.476 1.00 44.53 82 CYS A N 1
ATOM 649 C CA . CYS A 1 82 ? 2.865 -23.170 1.118 1.00 44.53 82 CYS A CA 1
ATOM 650 C C . CYS A 1 82 ? 3.692 -24.416 0.799 1.00 44.53 82 CYS A C 1
ATOM 652 O O . CYS A 1 82 ? 3.140 -25.501 0.970 1.00 44.53 82 CYS A O 1
ATOM 654 N N . PRO A 1 83 ? 4.953 -24.309 0.356 1.00 46.75 83 PRO A N 1
ATOM 655 C CA . PRO A 1 83 ? 5.812 -25.477 0.333 1.00 46.75 83 PRO A CA 1
ATOM 656 C C . PRO A 1 83 ? 5.897 -25.987 1.774 1.00 46.75 83 PRO A C 1
ATOM 658 O O . PRO A 1 83 ? 6.577 -25.407 2.626 1.00 46.75 83 PRO A O 1
ATOM 661 N N . GLU A 1 84 ? 5.079 -26.992 2.058 1.00 46.97 84 GLU A N 1
ATOM 662 C CA . GLU A 1 84 ? 5.153 -27.810 3.246 1.00 46.97 84 GLU A CA 1
ATOM 663 C C . GLU A 1 84 ? 6.449 -28.597 3.093 1.00 46.97 84 GLU A C 1
ATOM 665 O O . GLU A 1 84 ? 6.706 -29.201 2.046 1.00 46.97 84 GLU A O 1
ATOM 670 N N . ASP A 1 85 ? 7.321 -28.518 4.091 1.00 47.66 85 ASP A N 1
ATOM 671 C CA . ASP A 1 85 ? 8.372 -29.521 4.188 1.00 47.66 85 ASP A CA 1
ATOM 672 C C . ASP A 1 85 ? 7.747 -30.895 4.490 1.00 47.66 85 ASP A C 1
ATOM 674 O O . ASP A 1 85 ? 6.537 -31.035 4.680 1.00 47.66 85 ASP A O 1
ATOM 678 N N . GLU A 1 86 ? 8.569 -31.943 4.553 1.00 46.38 86 GLU A N 1
ATOM 679 C CA . GLU A 1 86 ? 8.107 -33.307 4.855 1.00 46.38 86 GLU A CA 1
ATOM 680 C C . GLU A 1 86 ? 7.391 -33.427 6.222 1.00 46.38 86 GLU A C 1
ATOM 682 O O . GLU A 1 86 ? 6.829 -34.478 6.530 1.00 46.38 86 GLU A O 1
ATOM 687 N N . SER A 1 87 ? 7.387 -32.361 7.036 1.00 55.12 87 SER A N 1
ATOM 688 C CA . SER A 1 87 ? 6.683 -32.273 8.314 1.00 55.12 87 SER A CA 1
ATOM 689 C C . SER A 1 87 ? 5.298 -31.608 8.238 1.00 55.12 87 SER A C 1
ATOM 691 O O . SER A 1 87 ? 4.578 -31.600 9.237 1.00 55.12 87 SER A O 1
ATOM 693 N N . GLY A 1 88 ? 4.884 -31.102 7.068 1.00 48.00 88 GLY A N 1
ATOM 694 C CA . GLY A 1 88 ? 3.627 -30.361 6.910 1.00 48.00 88 GLY A CA 1
ATOM 695 C C . GLY A 1 88 ? 3.721 -28.899 7.362 1.00 48.00 88 GLY A C 1
ATOM 696 O O . GLY A 1 88 ? 2.698 -28.225 7.506 1.00 48.00 88 GLY A O 1
ATOM 697 N N . GLU A 1 89 ? 4.928 -28.389 7.629 1.00 43.84 89 GLU A N 1
ATOM 698 C CA . GLU A 1 89 ? 5.126 -27.033 8.131 1.00 43.84 89 GLU A CA 1
ATOM 699 C C . GLU A 1 89 ? 5.405 -26.074 6.962 1.00 43.84 89 GLU A C 1
ATOM 701 O O . GLU A 1 89 ? 6.270 -26.302 6.117 1.00 43.84 89 GLU A O 1
ATOM 706 N N . CYS A 1 90 ? 4.623 -24.991 6.869 1.00 43.38 90 CYS A N 1
ATOM 707 C CA . CYS A 1 90 ? 4.767 -23.990 5.811 1.00 43.38 90 CYS A CA 1
ATOM 708 C C . CYS A 1 90 ? 6.132 -23.290 5.929 1.00 43.38 90 CYS A C 1
ATOM 710 O O . CYS A 1 90 ? 6.315 -22.407 6.767 1.00 43.38 90 CYS A O 1
ATOM 712 N N . THR A 1 91 ? 7.068 -23.637 5.042 1.00 45.28 91 THR A N 1
ATOM 713 C CA . THR A 1 91 ? 8.432 -23.076 5.018 1.00 45.28 91 THR A CA 1
ATOM 714 C C . THR A 1 91 ? 8.531 -21.731 4.302 1.00 45.28 91 THR A C 1
ATOM 716 O O . THR A 1 91 ? 9.619 -21.152 4.227 1.00 45.28 91 THR A O 1
ATOM 719 N N . SER A 1 92 ? 7.422 -21.195 3.766 1.00 48.75 92 SER A N 1
ATOM 720 C CA . SER A 1 92 ? 7.450 -19.863 3.165 1.00 48.75 92 SER A CA 1
ATOM 721 C C . SER A 1 92 ? 7.721 -18.852 4.272 1.00 48.75 92 SER A C 1
ATOM 723 O O . SER A 1 92 ? 6.826 -18.526 5.053 1.00 48.75 92 SER A O 1
ATOM 725 N N . VAL A 1 93 ? 8.985 -18.431 4.332 1.00 43.41 93 VAL A N 1
ATOM 726 C CA . VAL A 1 93 ? 9.546 -17.349 5.138 1.00 43.41 93 VAL A CA 1
ATOM 727 C C . VAL A 1 93 ? 8.443 -16.417 5.597 1.00 43.41 93 VAL A C 1
ATOM 729 O O . VAL A 1 93 ? 7.790 -15.784 4.771 1.00 43.41 93 VAL A O 1
ATOM 732 N N . GLU A 1 94 ? 8.231 -16.418 6.909 1.00 46.56 94 GLU A N 1
ATOM 733 C CA . GLU A 1 94 ? 7.249 -15.648 7.656 1.00 46.56 94 GLU A CA 1
ATOM 734 C C . GLU A 1 94 ? 6.891 -14.312 7.002 1.00 46.56 94 GLU A C 1
ATOM 736 O O . GLU A 1 94 ? 7.457 -13.273 7.325 1.00 46.56 94 GLU A O 1
ATOM 741 N N . LEU A 1 95 ? 5.911 -14.306 6.103 1.00 48.41 95 LEU A N 1
ATOM 742 C CA . LEU A 1 95 ? 5.231 -13.077 5.744 1.00 48.41 95 LEU A CA 1
ATOM 743 C C . LEU A 1 95 ? 4.242 -12.846 6.887 1.00 48.41 95 LEU A C 1
ATOM 745 O O . LEU A 1 95 ? 3.251 -13.578 6.972 1.00 48.41 95 LEU A O 1
ATOM 749 N N . PRO A 1 96 ? 4.491 -11.894 7.813 1.00 48.19 96 PRO A N 1
ATOM 750 C CA . PRO A 1 96 ? 3.731 -11.804 9.064 1.00 48.19 96 PRO A CA 1
ATOM 751 C C . PRO A 1 96 ? 2.223 -11.632 8.827 1.00 48.19 96 PRO A C 1
ATOM 753 O O . PRO A 1 96 ? 1.396 -12.040 9.642 1.00 48.19 96 PRO A O 1
ATOM 756 N N . TRP A 1 97 ? 1.861 -11.090 7.662 1.00 49.34 97 TRP A N 1
ATOM 757 C CA . TRP A 1 97 ? 0.489 -10.882 7.219 1.00 49.34 97 TRP A CA 1
ATOM 758 C C . TRP A 1 97 ? -0.219 -12.163 6.738 1.00 49.34 97 TRP A C 1
ATOM 760 O O . TRP A 1 97 ? -1.434 -12.274 6.897 1.00 49.34 97 TRP A O 1
ATOM 770 N N . TYR A 1 98 ? 0.500 -13.167 6.223 1.00 49.53 98 TYR A N 1
ATOM 771 C CA . TYR A 1 98 ? -0.105 -14.409 5.718 1.00 49.53 98 TYR A CA 1
ATOM 772 C C . TYR A 1 98 ? -0.735 -15.239 6.851 1.00 49.53 98 TYR A C 1
ATOM 774 O O . TYR A 1 98 ? -1.831 -15.785 6.697 1.00 49.53 98 TYR A O 1
ATOM 782 N N . LYS A 1 99 ? -0.107 -15.245 8.040 1.00 47.22 99 LYS A N 1
ATOM 783 C CA . LYS A 1 99 ? -0.656 -15.878 9.256 1.00 47.22 99 LYS A CA 1
ATOM 784 C C . LYS A 1 99 ? -1.997 -15.248 9.681 1.00 47.22 99 LYS A C 1
ATOM 786 O O . LYS A 1 99 ? -2.880 -15.963 10.150 1.00 47.22 99 LYS A O 1
ATOM 791 N N . HIS A 1 100 ? -2.173 -13.936 9.495 1.00 47.59 100 HIS A N 1
ATOM 792 C CA . HIS A 1 100 ? -3.427 -13.241 9.821 1.00 47.59 100 HIS A CA 1
ATOM 793 C C . HIS A 1 100 ? -4.521 -13.471 8.769 1.00 47.59 100 HIS A C 1
ATOM 795 O O . HIS A 1 100 ? -5.664 -13.732 9.139 1.00 47.59 100 HIS A O 1
ATOM 801 N N . LEU A 1 101 ? -4.186 -13.468 7.474 1.00 46.12 101 LEU A N 1
ATOM 802 C CA . LEU A 1 101 ? -5.167 -13.721 6.410 1.00 46.12 101 LEU A CA 1
ATOM 803 C C . LEU A 1 101 ? -5.724 -15.157 6.430 1.00 46.12 101 LEU A C 1
ATOM 805 O O . LEU A 1 101 ? -6.908 -15.345 6.152 1.00 46.12 101 LEU A O 1
ATOM 809 N N . ARG A 1 102 ? -4.924 -16.169 6.816 1.00 47.53 102 ARG A N 1
ATOM 810 C CA . ARG A 1 102 ? -5.429 -17.548 6.998 1.00 47.53 102 ARG A CA 1
ATOM 811 C C . ARG A 1 102 ? -6.497 -17.647 8.092 1.00 47.53 102 ARG A C 1
ATOM 813 O O . ARG A 1 102 ? -7.482 -18.350 7.887 1.00 47.53 102 ARG A O 1
ATOM 820 N N . ARG A 1 103 ? -6.334 -16.937 9.218 1.00 43.75 103 ARG A N 1
ATOM 821 C CA . ARG A 1 103 ? -7.344 -16.907 10.295 1.00 43.75 103 ARG A CA 1
ATOM 822 C C . ARG A 1 103 ? -8.658 -16.297 9.816 1.00 43.75 103 ARG A C 1
ATOM 824 O O . ARG A 1 103 ? -9.695 -16.929 9.952 1.00 43.75 103 ARG A O 1
ATOM 831 N N . VAL A 1 104 ? -8.591 -15.141 9.157 1.00 45.25 104 VAL A N 1
ATOM 832 C CA . VAL A 1 104 ? -9.784 -14.460 8.626 1.00 45.25 104 VAL A CA 1
ATOM 833 C C . VAL A 1 104 ? -10.528 -15.336 7.610 1.00 45.25 104 VAL A C 1
ATOM 835 O O . VAL A 1 104 ? -11.754 -15.376 7.611 1.00 45.25 104 VAL A O 1
ATOM 838 N N . ARG A 1 105 ? -9.811 -16.088 6.765 1.00 44.09 105 ARG A N 1
ATOM 839 C CA . ARG A 1 105 ? -10.437 -16.995 5.791 1.00 44.09 105 ARG A CA 1
ATOM 840 C C . ARG A 1 105 ? -11.117 -18.203 6.449 1.00 44.09 105 ARG A C 1
ATOM 842 O O . ARG A 1 105 ? -12.221 -18.552 6.048 1.00 44.09 105 ARG A O 1
ATOM 849 N N . ALA A 1 106 ? -10.493 -18.801 7.465 1.00 46.66 106 ALA A N 1
ATOM 850 C CA . ALA A 1 106 ? -11.077 -19.919 8.209 1.00 46.66 106 ALA A CA 1
ATOM 851 C C . ALA A 1 106 ? -12.368 -19.518 8.947 1.00 46.66 106 ALA A C 1
ATOM 853 O O . ALA A 1 106 ? -13.334 -20.278 8.941 1.00 46.66 106 ALA A O 1
ATOM 854 N N . ASP A 1 107 ? -12.413 -18.307 9.506 1.00 45.16 107 ASP A N 1
ATOM 855 C CA . ASP A 1 107 ? -13.602 -17.789 10.191 1.00 45.16 107 ASP A CA 1
ATOM 856 C C . ASP A 1 107 ? -14.754 -17.506 9.206 1.00 45.16 107 ASP A C 1
ATOM 858 O O . ASP A 1 107 ? -15.913 -17.805 9.492 1.00 45.16 107 ASP A O 1
ATOM 862 N N . VAL A 1 108 ? -14.444 -16.995 8.008 1.00 45.28 108 VAL A N 1
ATOM 863 C CA . VAL A 1 108 ? -15.440 -16.726 6.953 1.00 45.28 108 VAL A CA 1
ATOM 864 C C . VAL A 1 108 ? -16.005 -18.010 6.342 1.00 45.28 108 VAL A C 1
ATOM 866 O O . VAL A 1 108 ? -17.192 -18.058 6.018 1.00 45.28 108 VAL A O 1
ATOM 869 N N . ASP A 1 109 ? -15.191 -19.052 6.173 1.00 43.78 109 ASP A N 1
ATOM 870 C CA . ASP A 1 109 ? -15.660 -20.332 5.632 1.00 43.78 109 ASP A CA 1
ATOM 871 C C . ASP A 1 109 ? -16.378 -21.181 6.702 1.00 43.78 109 ASP A C 1
ATOM 873 O O . ASP A 1 109 ? -17.342 -21.877 6.383 1.00 43.78 109 ASP A O 1
ATOM 877 N N . GLY A 1 110 ? -16.009 -21.049 7.982 1.00 44.84 110 GLY A N 1
ATOM 878 C CA . GLY A 1 110 ? -16.753 -21.629 9.107 1.00 44.84 110 GLY A CA 1
ATOM 879 C C . GLY A 1 110 ? -18.135 -20.997 9.315 1.00 44.84 110 GLY A C 1
ATOM 880 O O . GLY A 1 110 ? -19.099 -21.705 9.598 1.00 44.84 110 GLY A O 1
ATOM 881 N N . ALA A 1 111 ? -18.265 -19.687 9.085 1.00 45.59 111 ALA A N 1
ATOM 882 C CA . ALA A 1 111 ? -19.535 -18.961 9.184 1.00 45.59 111 ALA A CA 1
ATOM 883 C C . ALA A 1 111 ? -20.528 -19.254 8.040 1.00 45.59 111 ALA A C 1
ATOM 885 O O . ALA A 1 111 ? -21.689 -18.865 8.122 1.00 45.59 111 ALA A O 1
ATOM 886 N N . LYS A 1 112 ? -20.105 -19.938 6.966 1.00 40.66 112 LYS A N 1
ATOM 887 C CA . LYS A 1 112 ? -20.993 -20.367 5.865 1.00 40.66 112 LYS A CA 1
ATOM 888 C C . LYS A 1 112 ? -21.658 -21.729 6.109 1.00 40.66 112 LYS A C 1
ATOM 890 O O . LYS A 1 112 ? -22.462 -22.162 5.284 1.00 40.66 112 LYS A O 1
ATOM 895 N N . HIS A 1 113 ? -21.328 -22.405 7.212 1.00 41.16 113 HIS A N 1
ATOM 896 C CA . HIS A 1 113 ? -21.826 -23.745 7.550 1.00 41.16 113 HIS A CA 1
ATOM 897 C C . HIS A 1 113 ? -22.598 -23.821 8.881 1.00 41.16 113 HIS A C 1
ATOM 899 O O . HIS A 1 113 ? -22.865 -24.921 9.366 1.00 41.16 113 HIS A O 1
ATOM 905 N N . THR A 1 114 ? -23.007 -22.679 9.435 1.00 40.31 114 THR A N 1
ATOM 906 C CA . THR A 1 114 ? -23.916 -22.554 10.592 1.00 40.31 114 THR A CA 1
ATOM 907 C C . THR A 1 114 ? -25.112 -21.699 10.228 1.00 40.31 114 THR A C 1
ATOM 909 O O . THR A 1 114 ? -26.242 -22.083 10.596 1.00 40.31 114 THR A O 1
#